Protein AF-A0A4Y2WAJ8-F1 (afdb_monomer_lite)

InterPro domains:
  IPR010294 ADAMTS/ADAMTS-like, Spacer 1 [PF05986] (12-83)
  IPR050439 ADAMTS and ADAMTS-lik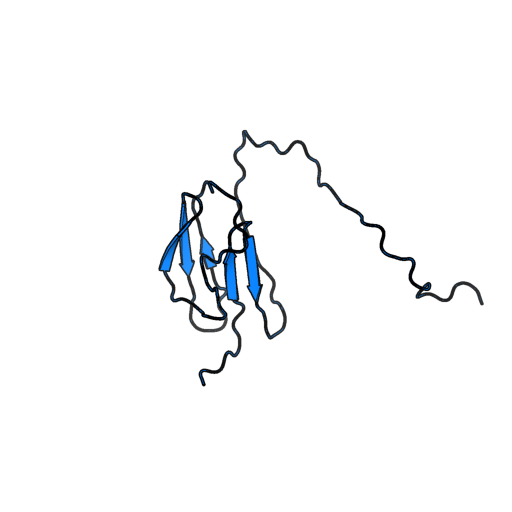e [PTHR13723] (11-110)

Sequence (110 aa):
MMGMRRDLLQTLRNAAGVFYLNGNWRIEFPREIKIAGTIFHYERRPRNTPEVLRARGPTSEPIFVVLLYQEKNLGISYEYSIPVTTKVSQPDSYEWTFGDFEECSQACGG

Organism: Araneus ventricosus (NCBI:txid182803)

Radius of gyration: 19.43 Å; chains: 1; bounding box: 58×36×51 Å

Foldseek 3Di:
DDDPDDDWDWWKDFPVRHTQACPPVDHDAFDWGCAQNWIWGWDDDPPPDDTDIDTPDDGNGDMDTDIDDPDDDPDDDDDDDDPPVPPVPDDPDDDDDDDPDDDPPDDDDD

Secondary structure (DSSP, 8-state):
-----S--EEEEE-TT--EEES-TT-PPPSEEEEETTEEEEEE--SSS---EEEE----SS--EEEEE-SS------------TT----------------PPPSS----

Structure (mmCIF, N/CA/C/O backbone):
data_AF-A0A4Y2WAJ8-F1
#
_entry.id   AF-A0A4Y2WAJ8-F1
#
loop_
_atom_site.group_PDB
_atom_site.id
_atom_site.type_symbol
_atom_site.label_atom_id
_atom_site.label_alt_id
_atom_site.label_comp_id
_atom_site.label_asym_id
_atom_site.label_entity_id
_atom_site.label_seq_id
_atom_site.pdbx_PDB_ins_code
_atom_site.Cartn_x
_atom_site.Cartn_y
_atom_site.Cartn_z
_atom_site.occupancy
_atom_site.B_iso_or_equiv
_atom_site.auth_seq_id
_atom_site.auth_comp_id
_atom_site.auth_asym_id
_atom_site.auth_atom_id
_atom_site.pdbx_PDB_model_num
ATOM 1 N N . MET A 1 1 ? 9.170 -4.902 -26.372 1.00 37.94 1 MET A N 1
ATOM 2 C CA . MET A 1 1 ? 9.523 -5.435 -25.038 1.00 37.94 1 MET A CA 1
ATOM 3 C C . MET A 1 1 ? 9.831 -4.238 -24.148 1.00 37.94 1 MET A C 1
ATOM 5 O O . MET A 1 1 ? 10.840 -3.582 -24.360 1.00 37.94 1 MET A O 1
ATOM 9 N N . MET A 1 2 ? 8.891 -3.832 -23.292 1.00 39.34 2 MET A N 1
ATOM 10 C CA . MET A 1 2 ? 9.010 -2.597 -22.507 1.00 39.34 2 MET A CA 1
ATOM 11 C C . MET A 1 2 ? 9.937 -2.876 -21.321 1.00 39.34 2 MET A C 1
ATOM 13 O O . MET A 1 2 ? 9.620 -3.698 -20.467 1.00 39.34 2 MET A O 1
ATOM 17 N N . GLY A 1 3 ? 11.135 -2.294 -21.354 1.00 42.69 3 GLY A N 1
ATOM 18 C CA . GLY A 1 3 ? 12.186 -2.565 -20.380 1.00 42.69 3 GLY A CA 1
ATOM 19 C C . GLY A 1 3 ? 11.787 -2.087 -18.989 1.00 42.69 3 GLY A C 1
ATOM 20 O O . GLY A 1 3 ? 11.744 -0.885 -18.745 1.00 42.69 3 GLY A O 1
ATOM 21 N N . MET A 1 4 ? 11.539 -3.032 -18.082 1.00 56.19 4 MET A N 1
ATOM 22 C CA . MET A 1 4 ? 11.533 -2.785 -16.642 1.00 56.19 4 MET A CA 1
ATOM 23 C C . MET A 1 4 ? 12.950 -2.381 -16.246 1.00 56.19 4 MET A C 1
ATOM 25 O O . MET A 1 4 ? 13.842 -3.221 -16.190 1.00 56.19 4 MET A O 1
ATOM 29 N N . ARG A 1 5 ? 13.193 -1.089 -16.052 1.00 55.84 5 ARG A N 1
ATOM 30 C CA . ARG A 1 5 ? 14.427 -0.613 -15.430 1.00 55.84 5 ARG A CA 1
ATOM 31 C C . ARG A 1 5 ? 14.041 0.460 -14.418 1.00 55.84 5 ARG A C 1
ATOM 33 O O . ARG A 1 5 ? 13.613 1.535 -14.831 1.00 55.84 5 ARG A O 1
ATOM 40 N N . ARG A 1 6 ? 14.263 0.137 -13.132 1.00 55.19 6 ARG A N 1
ATOM 41 C CA . ARG A 1 6 ? 14.193 0.977 -11.907 1.00 55.19 6 ARG A CA 1
ATOM 42 C C . ARG A 1 6 ? 12.938 0.950 -11.026 1.00 55.19 6 ARG A C 1
ATOM 44 O O . ARG A 1 6 ? 12.842 1.778 -10.125 1.00 55.19 6 ARG A O 1
ATOM 51 N N . ASP A 1 7 ? 12.018 0.010 -11.200 1.00 59.03 7 ASP A N 1
ATOM 52 C CA . ASP A 1 7 ? 10.757 0.064 -10.450 1.00 59.03 7 ASP A CA 1
ATOM 53 C C . ASP A 1 7 ? 10.776 -0.856 -9.217 1.00 59.03 7 ASP A C 1
ATOM 55 O O . ASP A 1 7 ? 10.745 -2.080 -9.340 1.00 59.03 7 ASP A O 1
ATOM 59 N N . LEU A 1 8 ? 10.837 -0.256 -8.021 1.00 58.91 8 LEU A N 1
ATOM 60 C CA . LEU A 1 8 ? 10.342 -0.887 -6.796 1.00 58.91 8 LEU A CA 1
ATOM 61 C C . LEU A 1 8 ? 8.818 -0.932 -6.920 1.00 58.91 8 LEU A C 1
ATOM 63 O O . LEU A 1 8 ? 8.183 0.119 -6.887 1.00 58.91 8 LEU A O 1
ATOM 67 N N . LEU A 1 9 ? 8.243 -2.122 -7.063 1.00 67.00 9 LEU A N 1
ATOM 68 C CA . LEU A 1 9 ? 6.795 -2.267 -7.190 1.00 67.00 9 LEU A CA 1
ATOM 69 C C . LEU A 1 9 ? 6.184 -2.577 -5.837 1.00 67.00 9 LEU A C 1
ATOM 71 O O . LEU A 1 9 ? 6.432 -3.645 -5.269 1.00 67.00 9 LEU A O 1
ATOM 75 N N . GLN A 1 10 ? 5.361 -1.652 -5.346 1.00 77.81 10 GLN A N 1
ATOM 76 C CA . GLN A 1 10 ? 4.515 -1.915 -4.192 1.00 77.81 10 GLN A CA 1
ATOM 77 C C . GLN A 1 10 ? 3.254 -2.637 -4.641 1.00 77.81 10 GLN A C 1
ATOM 79 O O . GLN A 1 10 ? 2.470 -2.148 -5.453 1.00 77.81 10 GLN A O 1
ATOM 84 N N . THR A 1 11 ? 3.076 -3.829 -4.100 1.00 86.19 11 THR A N 1
ATOM 85 C CA . THR A 1 11 ? 1.999 -4.745 -4.449 1.00 86.19 11 THR A CA 1
ATOM 86 C C . THR A 1 11 ? 1.125 -4.957 -3.222 1.00 86.19 11 THR A C 1
ATOM 88 O O . THR A 1 11 ? 1.647 -5.122 -2.120 1.00 86.19 11 THR A O 1
ATOM 91 N N . LEU A 1 12 ? -0.197 -4.965 -3.397 1.00 92.88 12 LEU A N 1
ATOM 92 C CA . LEU A 1 12 ? -1.142 -5.230 -2.308 1.00 92.88 12 LEU A CA 1
ATOM 93 C C . LEU A 1 12 ? -1.823 -6.574 -2.527 1.00 92.88 12 LEU A C 1
ATOM 95 O O . LEU A 1 12 ? -2.359 -6.818 -3.609 1.00 92.88 12 LEU A O 1
ATOM 99 N N . ARG A 1 13 ? -1.841 -7.426 -1.499 1.00 94.69 13 ARG A N 1
ATOM 100 C CA . ARG A 1 13 ? -2.586 -8.694 -1.507 1.00 94.69 13 ARG A CA 1
ATOM 101 C C . ARG A 1 13 ? -3.292 -8.961 -0.185 1.00 94.69 13 ARG A C 1
ATOM 103 O O . ARG A 1 13 ? -2.886 -8.440 0.854 1.00 94.69 13 ARG A O 1
ATOM 110 N N . ASN A 1 14 ? -4.305 -9.817 -0.218 1.00 94.56 14 ASN A N 1
ATOM 111 C CA . ASN A 1 14 ? -4.912 -10.357 0.998 1.00 94.56 14 ASN A CA 1
ATOM 112 C C . ASN A 1 14 ? -4.143 -11.576 1.541 1.00 94.56 14 ASN A C 1
ATOM 114 O O . ASN A 1 14 ? -3.176 -12.069 0.940 1.00 94.56 14 ASN A O 1
ATOM 118 N N . ALA A 1 15 ? -4.609 -12.087 2.684 1.00 94.50 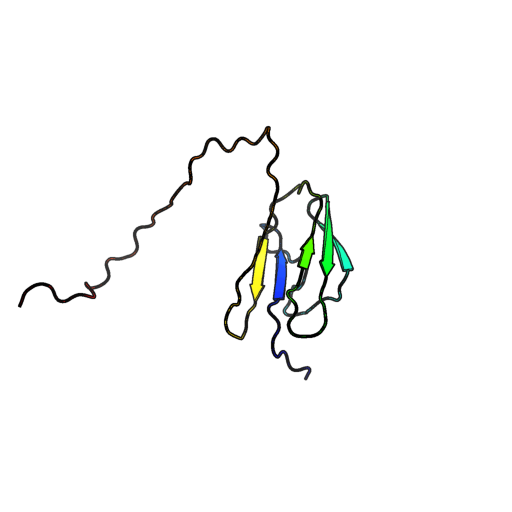15 ALA A N 1
ATOM 119 C CA . ALA A 1 15 ? -4.054 -13.273 3.335 1.00 94.50 15 ALA A CA 1
ATOM 120 C C . ALA A 1 15 ? -4.086 -14.527 2.441 1.00 94.50 15 ALA A C 1
ATOM 122 O O . ALA A 1 15 ? -3.154 -15.325 2.483 1.00 94.50 15 ALA A O 1
ATOM 123 N N . ALA A 1 16 ? -5.098 -14.661 1.576 1.00 94.81 16 ALA A N 1
ATOM 124 C CA . ALA A 1 16 ? -5.235 -15.777 0.638 1.00 94.81 16 ALA A CA 1
ATOM 125 C C . ALA A 1 16 ? -4.292 -15.690 -0.580 1.00 94.81 16 ALA A C 1
ATOM 127 O O . ALA A 1 16 ? -4.292 -16.584 -1.421 1.00 94.81 16 ALA A O 1
ATOM 128 N N . GLY A 1 17 ? -3.495 -14.623 -0.701 1.00 91.50 17 GLY A N 1
ATOM 129 C CA . GLY A 1 17 ? -2.572 -14.443 -1.825 1.00 91.50 17 GLY A CA 1
ATOM 130 C C . GLY A 1 17 ? -3.193 -13.783 -3.055 1.00 91.50 17 GLY A C 1
ATOM 131 O O . GLY A 1 17 ? -2.522 -13.656 -4.076 1.00 91.50 17 GLY A O 1
ATOM 132 N N . VAL A 1 18 ? -4.444 -13.325 -2.969 1.00 93.12 18 VAL A N 1
ATOM 133 C CA . VAL A 1 18 ? -5.109 -12.614 -4.065 1.00 93.12 18 VAL A CA 1
ATOM 134 C C . VAL A 1 18 ? -4.596 -11.181 -4.120 1.00 93.12 18 VAL A C 1
ATOM 136 O O . VAL A 1 18 ? -4.677 -10.443 -3.137 1.00 93.12 18 VAL A O 1
ATOM 139 N N . PHE A 1 19 ? -4.070 -10.794 -5.280 1.00 92.44 19 PHE A N 1
ATOM 140 C CA . PHE A 1 19 ? -3.534 -9.461 -5.529 1.00 92.44 19 PHE A CA 1
ATOM 141 C C . PHE A 1 19 ? -4.641 -8.459 -5.860 1.00 92.44 19 PHE A C 1
ATOM 143 O O . PHE A 1 19 ? -5.470 -8.699 -6.735 1.00 92.44 19 PHE A O 1
ATOM 150 N N . TYR A 1 20 ? -4.602 -7.311 -5.191 1.00 93.38 20 TYR A N 1
ATOM 151 C CA . TYR A 1 20 ? -5.479 -6.170 -5.438 1.00 93.38 20 TYR A CA 1
ATOM 152 C C . TYR A 1 20 ? -4.835 -5.074 -6.291 1.00 93.38 20 TYR A C 1
ATOM 154 O O . TYR A 1 20 ? -5.542 -4.322 -6.964 1.00 93.38 20 TYR A O 1
ATOM 162 N N . LEU A 1 21 ? -3.509 -4.962 -6.209 1.00 93.06 21 LEU A N 1
ATOM 163 C CA . LEU A 1 21 ? -2.699 -3.992 -6.934 1.00 93.06 21 LEU A CA 1
ATOM 164 C C . LEU A 1 21 ? -1.399 -4.658 -7.367 1.00 93.06 21 LEU A C 1
ATOM 166 O O . LEU A 1 21 ? -0.764 -5.309 -6.538 1.00 93.06 21 LEU A O 1
ATOM 170 N N . ASN A 1 22 ? -0.987 -4.426 -8.613 1.00 89.38 22 ASN A N 1
ATOM 171 C CA . ASN A 1 22 ? 0.304 -4.838 -9.173 1.00 89.38 22 ASN A CA 1
ATOM 172 C C . ASN A 1 22 ? 0.536 -6.366 -9.159 1.00 89.38 22 ASN A C 1
ATOM 174 O O . ASN A 1 22 ? 1.651 -6.857 -8.983 1.00 89.38 22 ASN A O 1
ATOM 178 N N . GLY A 1 23 ? -0.535 -7.140 -9.359 1.00 85.56 23 GLY A N 1
ATOM 179 C CA . GLY A 1 23 ? -0.467 -8.596 -9.513 1.00 85.56 23 GLY A CA 1
ATOM 180 C C . GLY A 1 23 ? 0.015 -9.042 -10.900 1.00 85.56 23 GLY A C 1
ATOM 181 O O . GLY A 1 23 ? 0.019 -8.277 -11.866 1.00 85.56 23 GLY A O 1
ATOM 182 N N . ASN A 1 24 ? 0.371 -10.325 -11.029 1.00 84.19 24 ASN A N 1
ATOM 183 C CA . ASN A 1 24 ? 0.718 -10.966 -12.309 1.00 84.19 24 ASN A CA 1
ATOM 184 C C . ASN A 1 24 ? 1.850 -10.276 -13.094 1.00 84.19 24 ASN A C 1
ATOM 186 O O . ASN A 1 24 ? 1.821 -10.271 -14.324 1.00 84.19 24 ASN A O 1
ATOM 190 N N . TRP A 1 25 ? 2.840 -9.700 -12.405 1.00 78.44 25 TRP A N 1
ATOM 191 C CA . TRP A 1 25 ? 3.970 -8.987 -13.027 1.00 78.44 25 TRP A CA 1
ATOM 192 C C . TRP A 1 25 ? 3.556 -7.759 -13.854 1.00 78.44 25 TRP A C 1
ATOM 194 O O . TRP A 1 25 ? 4.279 -7.343 -14.761 1.00 78.44 25 TRP A O 1
ATOM 204 N N . ARG A 1 26 ? 2.381 -7.181 -13.577 1.00 81.62 26 ARG A N 1
ATOM 205 C CA . ARG A 1 26 ? 1.861 -6.009 -14.290 1.00 81.62 26 ARG A CA 1
ATOM 206 C C . ARG A 1 26 ? 1.843 -4.809 -13.365 1.00 81.62 26 ARG A C 1
ATOM 208 O O . ARG A 1 26 ? 1.387 -4.911 -12.236 1.00 81.62 26 ARG A O 1
ATOM 215 N 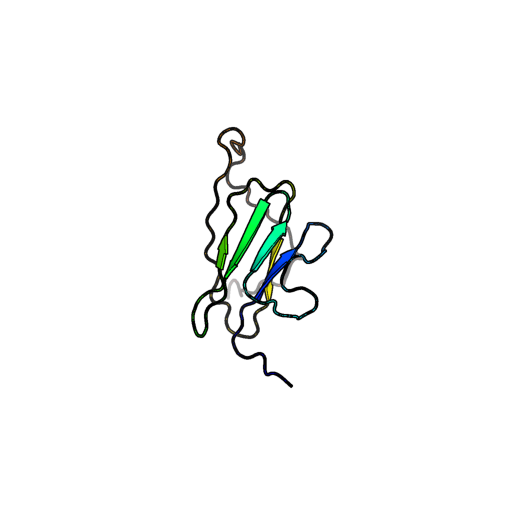N . ILE A 1 27 ? 2.301 -3.675 -13.887 1.00 83.44 27 ILE A N 1
ATOM 216 C CA . ILE A 1 27 ? 2.240 -2.397 -13.184 1.00 83.44 27 ILE A CA 1
ATOM 217 C C . ILE A 1 27 ? 0.960 -1.685 -13.602 1.00 83.44 27 ILE A C 1
ATOM 219 O O . ILE A 1 27 ? 0.726 -1.469 -14.794 1.00 83.44 27 ILE A O 1
ATOM 223 N N . GLU A 1 28 ? 0.133 -1.340 -12.628 1.00 87.38 28 GLU A N 1
ATOM 224 C CA . GLU A 1 28 ? -1.099 -0.591 -12.836 1.00 87.38 28 GLU A CA 1
ATOM 225 C C . GLU A 1 28 ? -0.845 0.922 -12.822 1.00 87.38 28 GLU A C 1
ATOM 227 O O . GLU A 1 28 ? 0.156 1.416 -12.299 1.00 87.38 28 GLU A O 1
ATOM 232 N N . PHE A 1 29 ? -1.759 1.681 -13.428 1.00 88.88 29 PHE A N 1
ATOM 233 C CA . PHE A 1 29 ? -1.705 3.142 -13.392 1.00 88.88 29 PHE A CA 1
ATOM 234 C C . PHE A 1 29 ? -2.143 3.686 -12.024 1.00 88.88 29 PHE A C 1
ATOM 236 O O . PHE A 1 29 ? -2.943 3.036 -11.345 1.00 88.88 29 PHE A O 1
ATOM 243 N N . PRO A 1 30 ? -1.676 4.893 -11.639 1.00 91.62 30 PRO A N 1
ATOM 244 C CA . PRO A 1 30 ? -2.174 5.594 -10.460 1.00 91.62 30 PRO A CA 1
ATOM 245 C C . PRO A 1 30 ? -3.701 5.661 -10.457 1.00 91.62 30 PRO A C 1
ATOM 247 O O . PRO A 1 30 ? -4.307 6.096 -11.439 1.00 91.62 30 PRO A O 1
ATOM 250 N N . ARG A 1 31 ? -4.318 5.203 -9.368 1.00 94.06 31 ARG A N 1
ATOM 251 C CA . ARG A 1 31 ? -5.776 5.143 -9.224 1.00 94.06 31 ARG A CA 1
ATOM 252 C C . ARG A 1 31 ? -6.189 4.986 -7.767 1.00 94.06 31 ARG A C 1
ATOM 254 O O . ARG A 1 31 ? -5.390 4.618 -6.906 1.00 94.06 31 ARG A O 1
ATOM 261 N N . GLU A 1 32 ? -7.475 5.194 -7.524 1.00 96.12 32 GLU A N 1
ATOM 262 C CA . GLU A 1 32 ? -8.124 4.773 -6.288 1.00 96.12 32 GLU A CA 1
ATOM 263 C C . GLU A 1 32 ? -8.555 3.302 -6.377 1.00 96.12 32 GLU A C 1
ATOM 265 O O . GLU A 1 32 ? -8.968 2.803 -7.432 1.00 96.12 32 GLU A O 1
ATOM 270 N N . ILE A 1 33 ? -8.426 2.585 -5.263 1.00 94.56 33 ILE A N 1
ATOM 271 C CA . ILE A 1 33 ? -8.680 1.147 -5.165 1.00 94.56 33 ILE A CA 1
ATOM 272 C C . ILE A 1 33 ? -9.494 0.892 -3.902 1.00 94.56 33 ILE A C 1
ATOM 274 O O . ILE A 1 33 ? -9.018 1.125 -2.793 1.00 94.56 33 ILE A O 1
ATOM 278 N N . LYS A 1 34 ? -10.724 0.398 -4.054 1.00 95.50 34 LYS A N 1
ATOM 279 C CA . LYS A 1 34 ? -11.549 -0.007 -2.912 1.00 95.50 34 LYS A CA 1
ATOM 280 C C . LYS A 1 34 ? -11.177 -1.428 -2.490 1.00 95.50 34 LYS A C 1
ATOM 282 O O . LYS A 1 34 ? -11.508 -2.373 -3.200 1.00 95.50 34 LYS A O 1
ATOM 287 N N . ILE A 1 35 ? -10.493 -1.569 -1.357 1.00 94.12 35 ILE A N 1
ATOM 288 C CA . ILE A 1 35 ? -9.998 -2.849 -0.820 1.00 94.12 35 ILE A CA 1
ATOM 289 C C . ILE A 1 35 ? -10.115 -2.860 0.699 1.00 94.12 35 ILE A C 1
ATOM 291 O O . ILE A 1 35 ? -10.032 -1.807 1.329 1.00 94.12 35 ILE A O 1
ATOM 295 N N . ALA A 1 36 ? -10.314 -4.041 1.290 1.00 94.50 36 ALA A N 1
ATOM 296 C CA . ALA A 1 36 ? -10.406 -4.215 2.742 1.00 94.50 36 ALA A CA 1
ATOM 297 C C . ALA A 1 36 ? -11.282 -3.158 3.443 1.00 94.50 36 ALA A C 1
ATOM 299 O O . ALA A 1 36 ? -10.893 -2.593 4.459 1.00 94.50 36 ALA A O 1
ATOM 300 N N . GLY A 1 37 ? -12.443 -2.826 2.873 1.00 95.12 37 GLY A N 1
ATOM 301 C CA . GLY A 1 37 ? -13.386 -1.886 3.487 1.00 95.12 37 GLY A CA 1
ATOM 302 C C . GLY A 1 37 ? -12.995 -0.401 3.439 1.00 95.12 37 GLY A C 1
ATOM 303 O O . GLY A 1 37 ? -13.765 0.423 3.923 1.00 95.12 37 GLY A O 1
ATOM 304 N N . THR A 1 38 ? -11.871 -0.027 2.818 1.00 96.31 38 THR A N 1
ATOM 305 C CA . THR A 1 38 ? -11.436 1.373 2.670 1.00 96.31 38 THR A CA 1
ATOM 306 C C . THR A 1 38 ? -10.966 1.676 1.242 1.00 96.31 38 THR A C 1
ATOM 308 O O . THR A 1 38 ? -10.972 0.810 0.365 1.00 96.31 38 THR A O 1
ATOM 311 N N . ILE A 1 39 ? -10.616 2.934 0.981 1.00 96.75 39 ILE A N 1
ATOM 312 C CA . ILE A 1 39 ? -10.077 3.382 -0.305 1.00 96.75 39 ILE A CA 1
ATOM 313 C C . ILE A 1 39 ? -8.578 3.609 -0.141 1.00 96.75 39 ILE A C 1
ATOM 315 O O . ILE A 1 39 ? -8.145 4.378 0.719 1.00 96.75 39 ILE A O 1
ATOM 319 N N . PHE A 1 40 ? -7.802 2.931 -0.980 1.00 95.62 40 PHE A N 1
ATOM 320 C CA . PHE A 1 40 ? -6.378 3.163 -1.146 1.00 95.62 40 PHE A CA 1
ATOM 321 C C . PHE A 1 40 ? -6.153 4.085 -2.341 1.00 95.62 40 PHE A C 1
ATOM 323 O O . PHE A 1 40 ? -6.630 3.814 -3.442 1.00 95.62 40 PHE A O 1
ATOM 330 N N . HIS A 1 41 ? -5.397 5.153 -2.127 1.00 95.81 41 HIS A N 1
ATOM 331 C CA . HIS A 1 41 ? -4.891 6.033 -3.169 1.00 95.81 41 HIS A CA 1
ATOM 332 C C . HIS A 1 41 ? -3.490 5.549 -3.549 1.00 95.81 41 HIS A C 1
ATOM 334 O O . HIS A 1 41 ? -2.576 5.596 -2.720 1.00 95.81 41 HIS A O 1
ATOM 340 N N . TYR A 1 42 ? -3.342 5.043 -4.776 1.00 93.75 42 TYR A N 1
ATOM 341 C CA . TYR A 1 42 ? -2.060 4.634 -5.340 1.00 93.75 42 TYR A CA 1
ATOM 342 C C . TYR A 1 42 ? -1.512 5.736 -6.238 1.00 93.75 42 TYR A C 1
ATOM 344 O O . TYR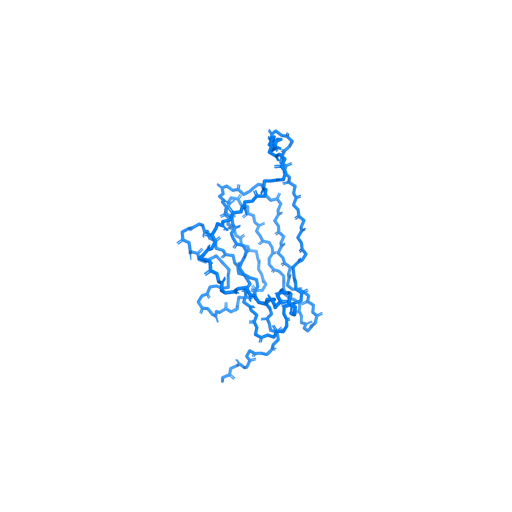 A 1 42 ? -2.098 6.064 -7.272 1.00 93.75 42 TYR A O 1
ATOM 352 N N . GLU A 1 43 ? -0.373 6.296 -5.844 1.00 91.56 43 GLU A N 1
ATOM 353 C CA . GLU A 1 43 ? 0.332 7.331 -6.586 1.00 91.56 43 GLU A CA 1
ATOM 354 C C . GLU A 1 43 ? 1.689 6.822 -7.063 1.00 91.56 43 GLU A C 1
ATOM 356 O O . GLU A 1 43 ? 2.493 6.279 -6.300 1.00 91.56 43 GLU A O 1
ATOM 361 N N . ARG A 1 44 ? 1.980 7.098 -8.332 1.00 85.62 44 ARG A N 1
ATOM 362 C CA . ARG A 1 44 ? 3.289 6.879 -8.935 1.00 85.62 44 ARG A CA 1
ATOM 363 C C . ARG A 1 44 ? 3.677 8.121 -9.712 1.00 85.62 44 ARG A C 1
ATOM 365 O O . ARG A 1 44 ? 2.944 8.564 -10.596 1.00 85.62 44 ARG A O 1
ATOM 372 N N . ARG A 1 45 ? 4.825 8.698 -9.366 1.00 79.81 45 ARG A N 1
ATOM 373 C CA . ARG A 1 45 ? 5.373 9.873 -10.044 1.00 79.81 45 ARG A CA 1
ATOM 374 C C . ARG A 1 45 ? 6.493 9.459 -11.008 1.00 79.81 45 ARG A C 1
ATOM 376 O O . ARG A 1 45 ? 7.117 8.415 -10.824 1.00 79.81 45 ARG A O 1
ATOM 383 N N . PRO A 1 46 ? 6.747 10.240 -12.071 1.00 70.12 46 PRO A N 1
ATOM 384 C CA . PRO A 1 46 ? 7.858 9.964 -12.973 1.00 70.12 46 PRO A CA 1
ATOM 385 C C . PRO A 1 46 ? 9.207 10.163 -12.266 1.00 70.12 46 PRO A C 1
ATOM 387 O O . PRO A 1 46 ? 9.369 11.157 -11.569 1.00 70.12 46 PRO A O 1
ATOM 390 N N . ARG A 1 47 ? 10.174 9.269 -12.539 1.00 67.38 47 ARG A N 1
ATOM 391 C CA . ARG A 1 47 ? 11.611 9.294 -12.161 1.00 67.38 47 ARG A CA 1
ATOM 392 C C . ARG A 1 47 ? 11.934 9.580 -10.681 1.00 67.38 47 ARG A C 1
ATOM 394 O O . ARG A 1 47 ? 11.612 10.632 -10.147 1.00 67.38 47 ARG A O 1
ATOM 401 N N . ASN A 1 48 ? 12.727 8.695 -10.069 1.00 66.69 48 ASN A N 1
ATOM 402 C CA . ASN A 1 48 ? 13.401 8.888 -8.770 1.00 66.69 48 ASN A CA 1
ATOM 403 C C . ASN A 1 48 ? 12.496 9.357 -7.614 1.00 66.69 48 ASN A C 1
ATOM 405 O O . ASN A 1 48 ? 12.970 9.969 -6.659 1.00 66.69 48 ASN A O 1
ATOM 409 N N . THR A 1 49 ? 11.199 9.084 -7.697 1.00 74.38 49 THR A N 1
ATOM 410 C CA . THR A 1 49 ? 10.213 9.419 -6.674 1.00 74.38 49 THR A CA 1
ATOM 411 C C . THR A 1 49 ? 9.632 8.118 -6.125 1.00 74.38 49 THR A C 1
ATOM 413 O O . THR A 1 49 ? 9.344 7.218 -6.917 1.00 74.38 49 THR A O 1
ATOM 416 N N . PRO A 1 50 ? 9.492 7.975 -4.795 1.00 77.94 50 PRO A N 1
ATOM 417 C CA . PRO A 1 50 ? 8.876 6.787 -4.216 1.00 77.94 50 PRO A CA 1
ATOM 418 C C . PRO A 1 50 ? 7.436 6.607 -4.707 1.00 77.94 50 PRO A C 1
ATOM 420 O O . PRO A 1 50 ? 6.703 7.585 -4.873 1.00 77.94 50 PRO A O 1
ATOM 423 N N . GLU A 1 51 ? 7.022 5.356 -4.897 1.00 86.00 51 GLU A N 1
ATOM 424 C CA . GLU A 1 51 ? 5.601 5.019 -4.990 1.00 86.00 51 GLU A CA 1
ATOM 425 C C . GLU A 1 51 ? 4.930 5.269 -3.634 1.00 86.00 51 GLU A C 1
ATOM 427 O O . GLU A 1 51 ? 5.527 5.031 -2.580 1.00 86.00 51 GLU A O 1
ATOM 432 N N . VAL A 1 52 ? 3.692 5.762 -3.648 1.00 90.00 52 VAL A N 1
ATOM 433 C CA . VAL A 1 52 ? 2.974 6.147 -2.429 1.00 90.00 52 VAL A CA 1
ATOM 434 C C . VAL A 1 52 ? 1.620 5.452 -2.385 1.00 90.00 52 VAL A C 1
ATOM 436 O O . VAL A 1 52 ? 0.845 5.504 -3.339 1.00 90.00 52 VAL A O 1
ATOM 439 N N . LEU A 1 53 ? 1.335 4.822 -1.246 1.00 92.00 53 LEU A N 1
ATOM 440 C CA . LEU A 1 53 ? 0.052 4.207 -0.925 1.00 92.00 53 LEU A CA 1
ATOM 441 C C . LEU A 1 53 ? -0.515 4.862 0.330 1.00 92.00 53 LEU A C 1
ATOM 443 O O . LEU A 1 53 ? 0.156 4.933 1.358 1.00 92.00 53 LEU A O 1
ATOM 447 N N . ARG A 1 54 ? -1.750 5.360 0.245 1.00 94.81 54 ARG A N 1
ATOM 448 C CA . ARG A 1 54 ? -2.438 6.017 1.366 1.00 94.81 54 ARG A CA 1
ATOM 449 C C . ARG A 1 54 ? -3.852 5.488 1.501 1.00 94.81 54 ARG A C 1
ATOM 451 O O . ARG A 1 54 ? -4.568 5.418 0.512 1.00 94.81 54 ARG A O 1
ATOM 458 N N . ALA A 1 55 ? -4.276 5.199 2.723 1.00 95.12 55 ALA A N 1
ATOM 459 C CA . ALA A 1 55 ? -5.664 4.890 3.039 1.00 95.12 55 ALA A CA 1
ATOM 460 C C . ALA A 1 55 ? -6.038 5.530 4.375 1.00 95.12 55 ALA A C 1
ATOM 462 O O . ALA A 1 55 ? -5.211 5.618 5.281 1.00 95.12 55 ALA A O 1
ATOM 463 N N . ARG A 1 56 ? -7.292 5.972 4.512 1.00 91.56 56 ARG A N 1
ATOM 464 C CA . ARG A 1 56 ? -7.812 6.489 5.790 1.00 91.56 56 ARG A CA 1
ATOM 465 C C . ARG A 1 56 ? -8.128 5.374 6.794 1.00 91.56 56 ARG A C 1
ATOM 467 O O . ARG A 1 56 ? -8.273 5.665 7.976 1.00 91.56 56 ARG A O 1
ATOM 474 N N . GLY A 1 57 ? -8.223 4.123 6.333 1.00 89.44 57 GLY A N 1
ATOM 475 C CA . GLY A 1 57 ? -8.692 3.003 7.147 1.00 89.44 57 GLY A CA 1
ATOM 476 C C . GLY A 1 57 ? -10.177 3.140 7.531 1.00 89.44 57 GLY A C 1
ATOM 477 O O . GLY A 1 57 ? -10.888 3.941 6.916 1.00 89.44 57 GLY A O 1
ATOM 478 N N . PRO A 1 58 ? -10.649 2.358 8.522 1.00 93.19 58 PRO A N 1
ATOM 479 C CA . PRO A 1 58 ? -10.003 1.136 9.010 1.00 93.19 58 PRO A CA 1
ATOM 480 C C . PRO A 1 58 ? -9.980 0.063 7.912 1.00 93.19 58 PRO A C 1
ATOM 482 O O . PRO A 1 58 ? -10.796 0.094 6.991 1.00 93.19 58 PRO A O 1
ATOM 485 N N . THR A 1 59 ? -9.051 -0.886 7.995 1.00 93.06 59 THR A N 1
ATOM 486 C CA . THR A 1 59 ? -9.078 -2.067 7.126 1.00 93.06 59 THR A CA 1
ATOM 487 C C . THR A 1 59 ? -9.932 -3.163 7.762 1.00 93.06 59 THR A C 1
ATOM 489 O O . THR A 1 59 ? -9.801 -3.446 8.951 1.00 93.06 59 THR A O 1
ATOM 492 N N . SER A 1 60 ? -10.813 -3.788 6.983 1.00 93.75 60 SER A N 1
ATOM 493 C CA . SER A 1 60 ? -11.683 -4.887 7.428 1.00 93.75 60 SER A CA 1
ATOM 494 C C . SER A 1 60 ? -11.007 -6.259 7.381 1.00 93.75 60 SER A C 1
ATOM 496 O O . SER A 1 60 ? -11.552 -7.234 7.886 1.00 93.75 60 SER A O 1
ATOM 498 N N . GLU A 1 61 ? -9.844 -6.346 6.742 1.00 93.50 61 GLU A N 1
ATOM 499 C CA . GLU A 1 61 ? -9.009 -7.542 6.654 1.00 93.50 61 GLU A CA 1
ATOM 500 C C . GLU A 1 61 ? -7.524 -7.138 6.611 1.00 93.50 61 GLU A C 1
ATOM 502 O O . GLU A 1 61 ? -7.214 -5.985 6.282 1.00 93.50 61 GLU A O 1
ATOM 507 N N . PRO A 1 62 ? -6.593 -8.056 6.927 1.00 92.00 62 PRO A N 1
ATOM 508 C CA . PRO A 1 62 ? -5.168 -7.810 6.761 1.00 92.00 62 PRO A CA 1
ATOM 509 C C . PRO A 1 62 ? -4.801 -7.547 5.298 1.00 92.00 62 PRO A C 1
ATOM 511 O O . PRO A 1 62 ? -5.159 -8.314 4.400 1.00 92.00 62 PRO A O 1
ATOM 514 N N . ILE A 1 63 ? -4.019 -6.492 5.077 1.00 93.94 63 ILE A N 1
ATOM 515 C CA . ILE A 1 63 ? -3.415 -6.173 3.785 1.00 93.94 63 ILE A CA 1
ATOM 516 C C . ILE A 1 63 ? -1.912 -6.406 3.883 1.00 93.94 63 ILE A C 1
ATOM 518 O O . ILE A 1 63 ? -1.246 -5.870 4.766 1.00 93.94 63 ILE A O 1
ATOM 522 N N . PHE A 1 64 ? -1.375 -7.184 2.950 1.00 92.81 64 PHE A N 1
ATOM 523 C CA . PHE A 1 64 ? 0.053 -7.441 2.841 1.00 9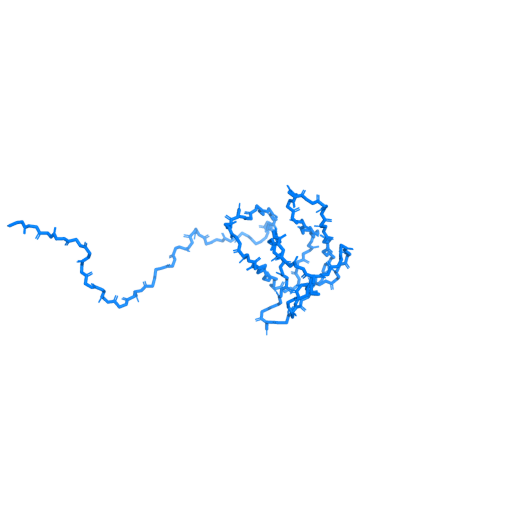2.81 64 PHE A CA 1
ATOM 524 C C . PHE A 1 64 ? 0.647 -6.541 1.763 1.00 92.81 64 PHE A C 1
ATOM 526 O O . PHE A 1 64 ? 0.236 -6.609 0.600 1.00 92.81 64 PHE A O 1
ATOM 533 N N . VAL A 1 65 ? 1.630 -5.728 2.154 1.00 90.12 65 VAL A N 1
ATOM 534 C CA . VAL A 1 65 ? 2.470 -4.959 1.232 1.00 90.12 65 VAL A CA 1
ATOM 535 C C . VAL A 1 65 ? 3.643 -5.839 0.818 1.00 90.12 65 VAL A C 1
ATOM 537 O O . VAL A 1 65 ? 4.447 -6.248 1.653 1.00 90.12 65 VAL A O 1
ATOM 540 N N . VAL A 1 66 ? 3.729 -6.151 -0.470 1.00 87.62 66 VAL A N 1
ATOM 541 C CA . VAL A 1 66 ? 4.798 -6.968 -1.051 1.00 87.62 66 VAL A CA 1
ATOM 542 C C . VAL A 1 66 ? 5.656 -6.087 -1.945 1.00 87.62 66 VAL A C 1
ATOM 544 O O . VAL A 1 66 ? 5.132 -5.314 -2.748 1.00 87.62 66 VAL A O 1
ATOM 547 N N . LEU A 1 67 ? 6.974 -6.216 -1.808 1.00 83.31 67 LEU A N 1
ATOM 548 C CA . LEU A 1 67 ? 7.933 -5.526 -2.658 1.00 83.31 67 LEU A CA 1
ATOM 549 C C . LEU A 1 67 ? 8.515 -6.466 -3.699 1.00 83.31 67 LEU A C 1
ATOM 551 O O . LEU A 1 67 ? 9.041 -7.525 -3.360 1.00 83.31 67 LEU A O 1
ATOM 555 N N . LEU A 1 68 ? 8.515 -6.012 -4.947 1.00 78.44 68 LEU A N 1
ATOM 556 C CA . LEU A 1 68 ? 9.376 -6.557 -5.986 1.00 78.44 68 LEU A CA 1
ATOM 557 C C . LEU A 1 68 ? 10.460 -5.525 -6.316 1.00 78.44 68 LEU A C 1
ATOM 559 O O . LEU A 1 68 ? 10.145 -4.381 -6.641 1.00 78.44 68 LEU A O 1
ATOM 563 N N . TYR A 1 69 ? 11.728 -5.926 -6.230 1.00 76.69 69 TYR A N 1
ATOM 564 C CA . TYR A 1 69 ? 12.886 -5.091 -6.552 1.00 76.69 69 TYR A CA 1
ATOM 565 C C . TYR A 1 69 ? 13.855 -5.859 -7.459 1.00 76.69 69 TYR A C 1
ATOM 567 O O . TYR A 1 69 ? 14.088 -7.048 -7.262 1.00 76.69 69 TYR A O 1
ATOM 575 N N . GLN A 1 70 ? 14.412 -5.183 -8.467 1.00 72.19 70 GLN A N 1
ATOM 576 C CA . GLN A 1 70 ? 15.468 -5.735 -9.336 1.00 72.19 70 GLN A CA 1
ATOM 577 C C . GLN A 1 70 ? 16.862 -5.190 -8.989 1.00 72.19 70 GLN A C 1
ATOM 579 O O . GLN A 1 70 ? 17.867 -5.834 -9.268 1.00 72.19 70 GLN A O 1
ATOM 584 N N . GLU A 1 71 ? 16.921 -4.000 -8.389 1.00 75.75 71 GLU A N 1
ATOM 585 C CA . GLU A 1 71 ? 18.153 -3.321 -7.975 1.00 75.75 71 GLU A CA 1
ATOM 586 C C . GLU A 1 71 ? 18.226 -3.239 -6.439 1.00 75.75 71 GLU A C 1
ATOM 588 O O . GLU A 1 71 ? 17.452 -3.882 -5.728 1.00 75.75 71 GLU A O 1
ATOM 593 N N . LYS A 1 72 ? 19.161 -2.446 -5.902 1.00 74.12 72 LYS A N 1
ATOM 594 C CA . LYS A 1 72 ? 19.301 -2.229 -4.459 1.00 74.12 72 LYS A CA 1
ATOM 595 C C . LYS A 1 72 ? 17.967 -1.783 -3.846 1.00 74.12 72 LYS A C 1
ATOM 597 O O . LYS A 1 72 ? 17.405 -0.767 -4.249 1.00 74.12 72 LYS A O 1
ATOM 602 N N . ASN A 1 73 ? 17.505 -2.515 -2.834 1.00 77.06 73 ASN A N 1
ATOM 603 C CA . ASN A 1 73 ? 16.326 -2.139 -2.064 1.00 77.06 73 ASN A CA 1
ATOM 604 C C . ASN A 1 73 ? 16.593 -0.817 -1.319 1.00 77.06 73 ASN A C 1
ATOM 606 O O . ASN A 1 73 ? 17.498 -0.737 -0.488 1.00 77.06 73 ASN A O 1
ATOM 610 N N . LEU A 1 74 ? 15.818 0.220 -1.644 1.00 76.50 74 LEU A N 1
ATOM 611 C CA . LEU A 1 74 ? 15.909 1.546 -1.022 1.00 76.50 74 LEU A CA 1
ATOM 612 C C . LEU A 1 74 ? 15.122 1.641 0.297 1.00 76.50 74 LEU A C 1
ATOM 614 O O . LEU A 1 74 ? 15.198 2.661 0.977 1.00 76.50 74 LEU A O 1
ATOM 618 N N . GLY A 1 75 ? 14.404 0.578 0.666 1.00 80.38 75 GLY A N 1
ATOM 619 C CA . GLY A 1 75 ? 13.559 0.505 1.851 1.00 80.38 75 GLY A CA 1
ATOM 620 C C . GLY A 1 75 ? 12.137 1.017 1.615 1.00 80.38 75 GLY A C 1
ATOM 621 O O . GLY A 1 75 ? 11.790 1.511 0.542 1.00 80.38 75 GLY A O 1
ATOM 622 N N . ILE A 1 76 ? 11.312 0.887 2.654 1.00 83.56 76 ILE A N 1
ATOM 623 C CA . ILE A 1 76 ? 9.961 1.452 2.731 1.00 83.56 76 ILE A CA 1
ATOM 624 C C . ILE A 1 76 ? 9.902 2.333 3.971 1.00 83.56 76 ILE A C 1
ATOM 626 O O . ILE A 1 76 ? 10.384 1.943 5.034 1.00 83.56 76 ILE A O 1
ATOM 630 N N . SER A 1 77 ? 9.265 3.491 3.845 1.00 88.62 77 SER A N 1
ATOM 631 C CA . SER A 1 77 ? 8.790 4.264 4.989 1.00 88.62 77 SER A CA 1
ATOM 632 C C . SER A 1 77 ? 7.278 4.095 5.088 1.00 88.62 77 SER A C 1
ATOM 634 O O . SER A 1 77 ? 6.579 4.234 4.083 1.00 88.62 77 SER A O 1
ATOM 636 N N . TYR A 1 78 ? 6.783 3.756 6.277 1.00 89.19 78 TYR A N 1
ATOM 637 C CA . TYR A 1 78 ? 5.361 3.565 6.531 1.00 89.19 78 TYR A CA 1
ATOM 638 C C . TYR A 1 78 ? 4.966 4.200 7.862 1.00 89.19 78 TYR A C 1
ATOM 640 O O . TYR A 1 78 ? 5.745 4.238 8.813 1.00 89.19 78 TYR A O 1
ATOM 648 N N . GLU A 1 79 ? 3.735 4.688 7.910 1.00 91.44 79 GLU A N 1
ATOM 649 C CA . GLU A 1 79 ? 3.114 5.267 9.093 1.00 91.44 79 GLU A CA 1
ATOM 650 C C . GLU A 1 79 ? 1.668 4.779 9.147 1.00 91.44 79 GLU A C 1
ATOM 652 O O . GLU A 1 79 ? 0.997 4.675 8.117 1.00 91.44 79 GLU A O 1
ATOM 657 N N . TYR A 1 80 ? 1.196 4.449 10.345 1.00 90.06 80 TYR A N 1
ATOM 658 C CA . TYR A 1 80 ? -0.163 3.978 10.565 1.00 90.06 80 TYR A CA 1
ATOM 659 C C . TYR A 1 80 ? -0.636 4.343 11.970 1.00 90.06 80 TYR A C 1
ATOM 661 O O . TYR A 1 80 ? 0.159 4.609 12.871 1.00 90.06 80 TYR A O 1
ATOM 669 N N . SER A 1 81 ? -1.953 4.356 12.154 1.00 86.94 81 SER A N 1
ATOM 670 C CA . SER A 1 81 ? -2.580 4.573 13.455 1.00 86.94 81 SER A CA 1
ATOM 671 C C . SER A 1 81 ? -3.272 3.296 13.909 1.00 86.94 81 SER A C 1
ATOM 673 O O . SER A 1 81 ? -3.984 2.659 13.134 1.00 86.94 81 SER A O 1
ATOM 675 N N . ILE A 1 82 ? -3.093 2.946 15.180 1.00 83.38 82 ILE A N 1
ATOM 676 C CA . ILE A 1 82 ? -3.803 1.846 15.833 1.00 83.38 82 ILE A CA 1
ATOM 677 C C . ILE A 1 82 ? -4.917 2.466 16.689 1.00 83.38 82 ILE A C 1
ATOM 679 O O . ILE A 1 82 ? -4.641 3.415 17.431 1.00 83.38 82 ILE A O 1
ATOM 683 N N . PRO A 1 83 ? -6.173 1.986 16.613 1.00 79.94 83 PRO A N 1
ATOM 684 C CA . PRO A 1 83 ? -7.230 2.464 17.498 1.00 79.94 83 PRO A CA 1
ATOM 685 C C . PRO A 1 83 ? -6.824 2.340 18.973 1.00 79.94 83 PRO A C 1
ATOM 687 O O . PRO A 1 83 ? -6.253 1.334 19.386 1.00 79.94 83 PRO A O 1
ATOM 690 N N . VAL A 1 84 ? -7.156 3.336 19.796 1.00 75.00 84 VAL A N 1
ATOM 691 C CA . VAL A 1 84 ? -6.773 3.358 21.225 1.00 75.00 84 VAL A CA 1
ATOM 692 C C . VAL A 1 84 ? -7.363 2.174 22.003 1.00 75.00 84 VAL A C 1
ATOM 694 O O . VAL A 1 84 ? -6.801 1.751 23.006 1.00 75.00 84 VAL A O 1
ATOM 697 N N . THR A 1 85 ? -8.483 1.614 21.544 1.00 70.38 85 THR A N 1
ATOM 698 C CA . THR A 1 85 ? -9.106 0.413 22.122 1.00 70.38 85 THR A CA 1
ATOM 699 C C . THR A 1 85 ? -8.296 -0.855 21.854 1.00 70.38 85 THR A C 1
ATOM 701 O O . THR A 1 85 ? -8.289 -1.762 22.678 1.00 70.38 85 THR A O 1
ATOM 704 N N . THR A 1 86 ? -7.556 -0.897 20.747 1.00 63.12 86 THR A N 1
ATOM 705 C CA . THR A 1 86 ? -6.490 -1.867 20.469 1.00 63.12 86 THR A CA 1
ATOM 706 C C . THR A 1 86 ? -5.207 -1.414 21.164 1.00 63.12 86 THR A C 1
ATOM 708 O O . THR A 1 86 ? -4.181 -1.182 20.529 1.00 63.12 86 THR A O 1
ATOM 711 N N . LYS A 1 87 ? -5.233 -1.270 22.496 1.00 55.09 87 LYS A N 1
ATOM 712 C CA . LYS A 1 87 ? -3.980 -1.329 23.253 1.00 55.09 87 LYS A CA 1
ATOM 713 C C . LYS A 1 87 ? -3.454 -2.742 23.065 1.00 55.09 87 LYS A C 1
ATOM 715 O O . LY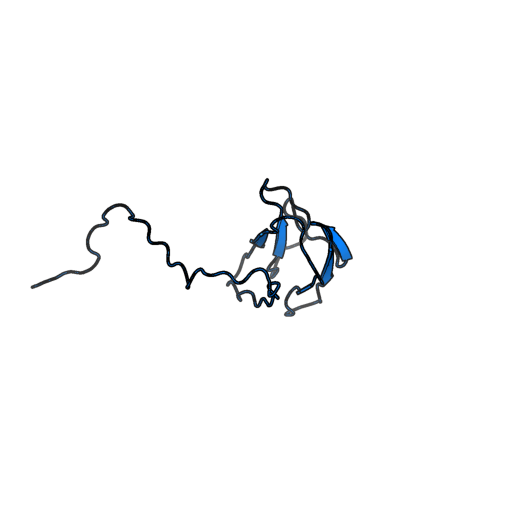S A 1 87 ? -3.941 -3.672 23.701 1.00 55.09 87 LYS A O 1
ATOM 720 N N . VAL A 1 88 ? -2.503 -2.900 22.154 1.00 57.25 88 VAL A N 1
ATOM 721 C CA . VAL A 1 88 ? -1.674 -4.094 22.074 1.00 57.25 88 VAL A CA 1
ATOM 722 C C . VAL A 1 88 ? -0.923 -4.144 23.400 1.00 57.25 88 VAL A C 1
ATOM 724 O O . VAL A 1 88 ? 0.100 -3.499 23.583 1.00 57.25 88 VAL A O 1
ATOM 727 N N . SER A 1 89 ? -1.472 -4.859 24.377 1.00 52.41 89 SER A N 1
ATOM 728 C CA . SER A 1 89 ? -0.786 -5.222 25.615 1.00 52.41 89 SER A CA 1
ATOM 729 C C . SER A 1 89 ? 0.235 -6.333 25.351 1.00 52.41 89 SER A C 1
ATOM 731 O O . SER A 1 89 ? 0.366 -7.254 26.151 1.00 52.41 89 SER A O 1
ATOM 733 N N . GLN A 1 90 ? 0.904 -6.297 24.200 1.00 57.91 90 GLN A N 1
ATOM 734 C CA . GLN A 1 90 ? 2.044 -7.145 23.915 1.00 57.91 90 GLN A CA 1
ATOM 735 C C . GLN A 1 90 ? 3.255 -6.217 23.812 1.00 57.91 90 GLN A C 1
ATOM 737 O O . GLN A 1 90 ? 3.314 -5.420 22.876 1.00 57.91 90 GLN A O 1
ATOM 742 N N . PRO A 1 91 ? 4.174 -6.243 24.795 1.00 57.38 91 PRO A N 1
ATOM 743 C CA . PRO A 1 91 ? 5.498 -5.665 24.595 1.00 57.38 91 PRO A CA 1
ATOM 744 C C . PRO A 1 91 ? 6.124 -6.309 23.356 1.00 57.38 91 PRO A C 1
ATOM 746 O O . PRO A 1 91 ? 5.800 -7.463 23.074 1.00 57.38 91 PRO A O 1
ATOM 749 N N . ASP A 1 92 ? 6.975 -5.569 22.638 1.00 60.59 92 ASP A N 1
ATOM 750 C CA . ASP A 1 92 ? 7.711 -6.020 21.448 1.00 60.59 92 ASP A CA 1
ATOM 751 C C . ASP A 1 92 ? 8.022 -7.525 21.520 1.00 60.59 92 ASP A C 1
ATOM 753 O O . ASP A 1 92 ? 8.892 -7.964 22.278 1.00 60.59 92 ASP A O 1
ATOM 757 N N . SER A 1 93 ? 7.244 -8.342 20.805 1.00 60.75 93 SER A N 1
ATOM 758 C CA . SER A 1 93 ? 7.400 -9.791 20.854 1.00 60.75 93 SER A CA 1
ATOM 759 C C . SER A 1 93 ? 8.507 -10.174 19.884 1.00 60.75 93 SER A C 1
ATOM 761 O O . SER A 1 93 ? 8.298 -10.219 18.672 1.00 60.75 93 SER A O 1
ATOM 763 N N . TYR A 1 94 ? 9.698 -10.420 20.415 1.00 63.25 94 TYR A N 1
ATOM 764 C CA . TYR A 1 94 ? 10.793 -11.018 19.663 1.00 63.25 94 TYR A CA 1
ATOM 765 C C . TYR A 1 94 ? 10.540 -12.524 19.558 1.00 63.25 94 TYR A C 1
ATOM 767 O O . TYR A 1 94 ? 10.426 -13.207 20.576 1.00 63.25 94 TYR A O 1
ATOM 775 N N . GLU A 1 95 ? 10.444 -13.040 18.336 1.00 69.94 95 GLU A N 1
ATOM 776 C CA . GLU A 1 95 ? 10.305 -14.470 18.068 1.00 69.94 95 GLU A CA 1
ATOM 777 C C . GLU A 1 95 ? 11.661 -15.013 17.604 1.00 69.94 95 GLU A C 1
ATOM 779 O O . GLU A 1 95 ? 12.230 -14.540 16.620 1.00 69.94 95 GLU A O 1
ATOM 784 N N . TRP A 1 96 ? 12.207 -15.981 18.340 1.00 69.19 96 TRP A N 1
ATOM 785 C CA . TRP A 1 96 ? 13.425 -16.695 17.961 1.00 69.19 96 TRP A CA 1
ATOM 786 C C . TRP A 1 96 ? 13.040 -18.083 17.470 1.00 69.19 96 TRP A C 1
ATOM 788 O O . TRP A 1 96 ? 12.285 -18.793 18.132 1.00 69.19 96 TRP A O 1
ATOM 798 N N . THR A 1 97 ? 13.581 -18.479 16.323 1.00 69.94 97 THR A N 1
ATOM 799 C CA . THR A 1 97 ? 13.465 -19.847 15.813 1.00 69.94 97 THR A CA 1
ATOM 800 C C . THR A 1 97 ? 14.839 -20.500 15.868 1.00 69.94 97 THR A C 1
ATOM 802 O O . THR A 1 97 ? 15.846 -19.873 15.538 1.00 69.94 97 THR A O 1
ATOM 805 N N . PHE A 1 98 ? 14.898 -21.745 16.339 1.00 71.31 98 PHE A N 1
ATOM 806 C CA . PHE A 1 98 ? 16.123 -22.533 16.271 1.00 71.31 98 PHE A CA 1
ATOM 807 C C . PHE A 1 98 ? 16.280 -23.032 14.833 1.00 71.31 98 PHE A C 1
ATOM 809 O O . PHE A 1 98 ? 15.444 -23.797 14.355 1.00 71.31 98 PHE A O 1
ATOM 816 N N . GLY A 1 99 ? 17.316 -22.558 14.142 1.00 77.81 99 GLY A N 1
ATOM 817 C CA . GLY A 1 99 ? 17.799 -23.194 12.919 1.00 77.81 99 GLY A CA 1
ATOM 818 C C . GLY A 1 99 ? 18.606 -24.450 13.243 1.00 77.81 99 GLY A C 1
ATOM 819 O O . GLY A 1 99 ? 18.964 -24.686 14.402 1.00 77.81 99 GLY A O 1
ATOM 820 N N . ASP A 1 100 ? 18.903 -25.248 12.219 1.00 85.25 100 ASP A N 1
ATOM 821 C CA . ASP A 1 100 ? 19.854 -26.350 12.347 1.00 85.25 100 ASP A CA 1
ATOM 822 C C . ASP A 1 100 ? 21.222 -25.823 12.809 1.00 85.25 100 ASP A C 1
ATOM 824 O O . ASP A 1 100 ? 21.616 -24.698 12.494 1.00 85.25 100 ASP A O 1
ATOM 828 N N . PHE A 1 101 ? 21.952 -26.634 13.577 1.00 81.69 101 PHE A N 1
ATOM 829 C CA . PHE A 1 101 ? 23.308 -26.283 13.993 1.00 81.69 101 PHE A CA 1
ATOM 830 C C . PHE A 1 101 ? 24.229 -26.240 12.767 1.00 81.69 101 PHE A C 1
ATOM 832 O O . PHE A 1 101 ? 24.570 -27.279 12.205 1.00 81.69 101 PHE A O 1
ATOM 839 N N . GLU A 1 102 ? 24.641 -25.038 12.370 1.00 81.12 102 GLU A N 1
ATOM 840 C CA . GLU A 1 102 ? 25.723 -24.846 11.405 1.00 81.12 102 GLU A CA 1
ATOM 841 C C . GLU A 1 102 ? 27.089 -25.036 12.081 1.00 81.12 102 GLU A C 1
ATOM 843 O O . GLU A 1 102 ? 27.239 -24.882 13.300 1.00 81.12 102 GLU A O 1
ATOM 848 N N . GLU A 1 103 ? 28.107 -25.369 11.286 1.00 82.75 103 GLU A N 1
ATOM 849 C CA . GLU A 1 103 ? 29.484 -25.356 11.772 1.00 82.75 103 GLU A CA 1
ATOM 850 C C . GLU A 1 103 ? 29.848 -23.949 12.259 1.00 82.75 103 GLU A C 1
ATOM 852 O O . GLU A 1 103 ? 29.512 -22.941 11.633 1.00 82.75 103 GLU A O 1
ATOM 857 N N . CYS A 1 104 ? 30.539 -23.873 13.399 1.00 81.00 104 CYS A N 1
ATOM 858 C CA . CYS A 1 104 ? 30.974 -22.600 13.957 1.00 81.00 104 CYS A CA 1
ATOM 859 C C . CYS A 1 104 ? 31.836 -21.861 12.923 1.00 81.00 104 CYS A C 1
ATOM 861 O O . CYS A 1 104 ? 32.919 -22.320 12.566 1.00 81.00 104 CYS A O 1
ATOM 863 N N . SER A 1 105 ? 31.387 -20.686 12.480 1.00 85.19 105 SER A N 1
ATOM 864 C CA . SER A 1 105 ? 32.108 -19.846 11.511 1.00 85.19 105 SER A CA 1
ATOM 865 C C . SER A 1 105 ? 33.377 -19.205 12.081 1.00 85.19 105 SER A C 1
ATOM 867 O O . SER A 1 105 ? 34.064 -18.440 11.402 1.00 85.19 105 SER A O 1
ATOM 869 N N . GLN A 1 106 ? 33.697 -19.505 13.338 1.00 82.38 106 GLN A N 1
ATOM 870 C CA . GLN A 1 106 ? 34.756 -18.865 14.086 1.00 82.38 106 GLN A CA 1
ATOM 871 C C . GLN A 1 106 ? 35.705 -19.919 14.655 1.00 82.38 106 GLN A C 1
ATOM 873 O O . GLN A 1 106 ? 35.304 -20.784 15.434 1.00 82.38 106 GLN A O 1
ATOM 878 N N . ALA A 1 107 ? 36.982 -19.823 14.282 1.00 77.69 107 ALA A N 1
ATOM 879 C CA . ALA A 1 107 ? 38.040 -20.594 14.918 1.00 77.69 107 ALA A CA 1
ATOM 880 C C . ALA A 1 107 ? 38.228 -20.073 16.350 1.00 77.69 107 ALA A C 1
ATOM 882 O O . ALA A 1 107 ? 38.597 -18.913 16.553 1.00 77.69 107 ALA A O 1
ATOM 883 N N . CYS A 1 108 ? 37.948 -20.911 17.345 1.00 79.25 108 CYS A N 1
ATOM 884 C CA . CYS A 1 108 ? 38.234 -20.614 18.740 1.00 79.25 108 CYS A CA 1
ATOM 885 C C . CYS A 1 108 ? 39.485 -21.379 19.188 1.00 79.25 108 CYS A C 1
ATOM 887 O O . CYS A 1 108 ? 39.560 -22.589 19.019 1.00 79.25 108 CYS A O 1
ATOM 889 N N . GLY A 1 109 ? 40.442 -20.653 19.777 1.00 68.00 109 GLY A N 1
ATOM 890 C CA . GLY A 1 109 ? 41.630 -21.210 20.435 1.00 68.00 109 GLY A CA 1
ATOM 891 C C . GLY A 1 109 ? 42.681 -21.774 19.475 1.00 68.00 109 GLY A C 1
ATOM 892 O O . GLY A 1 109 ? 42.464 -22.807 18.854 1.00 68.00 109 GLY A O 1
ATOM 893 N N . GLY A 1 110 ? 43.823 -21.087 19.372 1.00 53.88 110 GLY A N 1
ATOM 894 C CA . GLY A 1 110 ? 45.029 -21.652 18.757 1.00 53.88 110 GLY A CA 1
ATOM 895 C C . GLY A 1 110 ? 45.589 -22.842 19.526 1.00 53.88 110 GLY A C 1
ATOM 896 O O . GLY A 1 110 ? 45.258 -22.981 20.727 1.00 53.88 110 GLY A O 1
#

pLDDT: mean 80.39, std 14.11, range [37.94, 96.75]